Protein AF-A0A413I5D7-F1 (afdb_monomer_lite)

Sequence (148 aa):
MKNIIWKCNYRNIKSIPIKDVGQNSDKYAFEVETVVINKSENFEKGDIFPENAKVVITYHVKQEINFPYAMDYFRKQNYIMVEKQLQRMGFSNISERKIKDLVTGWMIKDGSVEEIFIINGGKESPICKDYSYEYDAKIIITYHTFSK

pLDDT: mean 90.17, std 12.7, range [41.03, 98.62]

Foldseek 3Di:
DPPDPVVQLQPAEAEAEDAPPAPPDPFDAFAWPAKAWQNDRDDDPPDDDDSPIHIYIYGYHFHKQFAADDFVVQALPAVVVVVVVLVVSRADAEEEDEDADDDPPDPRDARGWDFKWWQDPNDTDGDDHRDIDGSDTHMYTYGYHHND

Structure (mmCIF, N/CA/C/O backbone):
data_AF-A0A413I5D7-F1
#
_entry.id   AF-A0A413I5D7-F1
#
loop_
_atom_site.group_PDB
_atom_site.id
_atom_site.type_sym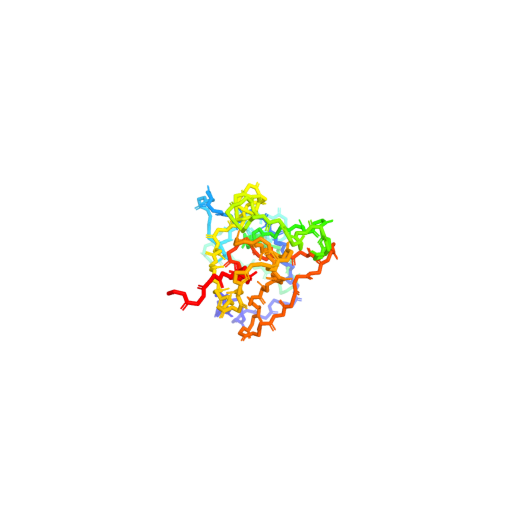bol
_atom_site.label_atom_id
_atom_site.label_alt_id
_atom_site.label_comp_id
_atom_site.label_asym_id
_atom_site.label_entity_id
_atom_site.label_seq_id
_atom_site.pdbx_PDB_ins_code
_atom_site.Cartn_x
_atom_site.Cartn_y
_atom_site.Cartn_z
_atom_site.occupancy
_atom_site.B_iso_or_equiv
_atom_site.auth_seq_id
_atom_site.auth_comp_id
_atom_site.auth_asym_id
_atom_site.auth_atom_id
_atom_site.pdbx_PDB_model_num
ATOM 1 N N . MET A 1 1 ? 15.028 -10.496 -11.345 1.00 47.88 1 MET A N 1
ATOM 2 C CA . MET A 1 1 ? 15.579 -9.978 -12.621 1.00 47.88 1 MET A CA 1
ATOM 3 C C . MET A 1 1 ? 16.995 -9.367 -12.508 1.00 47.88 1 MET A C 1
ATOM 5 O O . MET A 1 1 ? 17.344 -8.492 -13.285 1.00 47.88 1 MET A O 1
ATOM 9 N N . LYS A 1 2 ? 17.868 -9.825 -11.590 1.00 41.03 2 LYS A N 1
ATOM 10 C CA . LYS A 1 2 ? 19.205 -9.216 -11.372 1.00 41.03 2 LYS A CA 1
ATOM 11 C C . LYS A 1 2 ? 20.363 -9.833 -12.190 1.00 41.03 2 LYS A C 1
ATOM 13 O O . LYS A 1 2 ? 21.474 -9.331 -12.104 1.00 41.03 2 LYS A O 1
ATOM 18 N N . ASN A 1 3 ? 20.130 -10.887 -12.983 1.00 45.00 3 ASN A N 1
ATOM 19 C CA . ASN A 1 3 ? 21.213 -11.790 -13.423 1.00 45.00 3 ASN A CA 1
ATOM 20 C C . ASN A 1 3 ? 21.659 -11.727 -14.896 1.00 45.00 3 ASN A C 1
ATOM 22 O O . ASN A 1 3 ? 22.643 -12.380 -15.227 1.00 45.00 3 ASN A O 1
ATOM 26 N N . ILE A 1 4 ? 21.000 -10.976 -15.786 1.00 49.53 4 ILE A N 1
ATOM 27 C CA . ILE A 1 4 ? 21.391 -10.963 -17.217 1.00 49.53 4 ILE A CA 1
ATOM 28 C C . ILE A 1 4 ? 22.238 -9.731 -17.565 1.00 49.53 4 ILE A C 1
ATOM 30 O O . ILE A 1 4 ? 23.230 -9.843 -18.276 1.00 49.53 4 ILE A O 1
ATOM 34 N N . ILE A 1 5 ? 21.913 -8.572 -16.994 1.00 50.16 5 ILE A N 1
ATOM 35 C CA . ILE A 1 5 ? 22.514 -7.291 -17.391 1.00 50.16 5 ILE A CA 1
ATOM 36 C C . ILE A 1 5 ? 23.948 -7.117 -16.850 1.00 50.16 5 ILE A C 1
ATOM 38 O O . ILE A 1 5 ? 24.778 -6.506 -17.512 1.00 50.16 5 ILE A O 1
ATOM 42 N N . TRP A 1 6 ? 24.293 -7.724 -15.708 1.00 44.62 6 TRP A N 1
ATOM 43 C CA . TRP A 1 6 ? 25.633 -7.608 -15.102 1.00 44.62 6 TRP A CA 1
ATOM 44 C C . TRP A 1 6 ? 26.754 -8.348 -15.852 1.00 44.62 6 TRP A C 1
ATOM 46 O O . TRP A 1 6 ? 27.924 -8.152 -15.532 1.00 44.62 6 TRP A O 1
ATOM 56 N N . LYS A 1 7 ? 26.434 -9.189 -16.846 1.00 45.66 7 LYS A N 1
ATOM 57 C CA . LYS A 1 7 ? 27.456 -9.848 -17.680 1.00 45.66 7 LYS A CA 1
ATOM 58 C C . LYS A 1 7 ? 28.035 -8.941 -18.767 1.00 45.66 7 LYS A C 1
ATOM 60 O O . LYS A 1 7 ? 29.079 -9.268 -19.322 1.00 45.66 7 LYS A O 1
ATOM 65 N N . CYS A 1 8 ? 27.402 -7.807 -19.047 1.00 48.72 8 CYS A N 1
ATOM 66 C CA . CYS A 1 8 ? 27.897 -6.816 -19.990 1.00 48.72 8 CYS A CA 1
ATOM 67 C C . CYS A 1 8 ? 28.256 -5.559 -19.187 1.00 48.72 8 CYS A C 1
ATOM 69 O O . CYS A 1 8 ? 27.416 -5.045 -18.458 1.00 48.72 8 CYS A O 1
ATOM 71 N N . ASN A 1 9 ? 29.493 -5.073 -19.285 1.00 52.12 9 ASN A N 1
ATOM 72 C CA . ASN A 1 9 ? 30.056 -3.932 -18.539 1.00 52.12 9 ASN A CA 1
ATOM 73 C C . ASN A 1 9 ? 29.396 -2.565 -18.880 1.00 52.12 9 ASN A C 1
ATOM 75 O O . ASN A 1 9 ? 30.064 -1.534 -18.884 1.00 52.12 9 ASN A O 1
ATOM 79 N N . TYR A 1 10 ? 28.097 -2.525 -19.196 1.00 58.53 10 TYR A N 1
ATOM 80 C CA . TYR A 1 10 ? 27.345 -1.308 -19.488 1.00 58.53 10 TYR A CA 1
ATOM 81 C C . TYR A 1 10 ? 27.237 -0.450 -18.225 1.00 58.53 10 TYR A C 1
ATOM 83 O O . TYR A 1 10 ? 26.469 -0.735 -17.309 1.00 58.53 10 TYR A O 1
ATOM 91 N N . ARG A 1 11 ? 28.006 0.640 -18.187 1.00 65.38 11 ARG A N 1
ATOM 92 C CA . ARG A 1 11 ? 28.017 1.605 -17.073 1.00 65.38 11 ARG A CA 1
ATOM 93 C C . ARG A 1 11 ? 26.947 2.696 -17.201 1.00 65.38 11 ARG A C 1
ATOM 95 O O . ARG A 1 11 ? 26.787 3.492 -16.282 1.00 65.38 11 ARG A O 1
ATOM 102 N N . ASN A 1 12 ? 26.215 2.743 -18.320 1.00 83.31 12 ASN A N 1
ATOM 103 C CA . ASN A 1 12 ? 25.253 3.801 -18.649 1.00 83.31 12 ASN A CA 1
ATOM 104 C C . ASN A 1 12 ? 23.810 3.274 -18.758 1.00 83.31 12 ASN A C 1
ATOM 106 O O . ASN A 1 12 ? 23.158 3.398 -19.797 1.00 83.31 12 ASN A O 1
ATOM 110 N N . ILE A 1 13 ? 23.326 2.649 -17.680 1.00 87.94 13 ILE A N 1
ATOM 111 C CA . ILE A 1 13 ? 21.971 2.093 -17.595 1.00 87.94 13 ILE A CA 1
ATOM 112 C C . ILE A 1 13 ? 21.106 2.987 -16.709 1.00 87.94 13 ILE A C 1
ATOM 114 O O . ILE A 1 13 ? 21.437 3.238 -15.551 1.00 87.94 13 ILE A O 1
ATOM 118 N N . LYS A 1 14 ? 19.968 3.433 -17.240 1.00 91.25 14 LYS A N 1
ATOM 119 C CA . LYS A 1 14 ? 18.910 4.115 -16.491 1.00 91.25 14 LYS A CA 1
ATOM 120 C C . LYS A 1 14 ? 17.684 3.213 -16.423 1.00 91.25 14 LYS A C 1
ATOM 122 O O . LYS A 1 14 ? 17.270 2.667 -17.439 1.00 91.25 14 LYS A O 1
ATOM 127 N N . SER A 1 15 ? 17.073 3.103 -15.252 1.00 92.75 15 SER A N 1
ATOM 128 C CA . SER A 1 15 ? 15.804 2.400 -15.079 1.00 92.75 15 SER A CA 1
ATOM 129 C C . SER A 1 15 ? 14.689 3.393 -14.729 1.00 92.75 15 SER A C 1
ATOM 131 O O . SER A 1 15 ? 14.921 4.368 -14.011 1.00 92.75 15 SER A O 1
ATOM 133 N N . ILE A 1 16 ? 13.500 3.196 -15.298 1.00 95.81 16 ILE A N 1
ATOM 134 C CA . ILE A 1 16 ? 12.324 4.055 -15.119 1.00 95.81 16 ILE A CA 1
ATOM 135 C C . ILE A 1 16 ? 11.159 3.171 -14.651 1.00 95.81 16 ILE A C 1
ATOM 137 O O . ILE A 1 16 ? 10.683 2.349 -15.432 1.00 95.81 16 ILE A O 1
ATOM 141 N N . PRO A 1 17 ? 10.718 3.293 -13.387 1.00 95.94 17 PRO A N 1
ATOM 142 C CA . PRO A 1 17 ? 9.589 2.522 -12.881 1.00 95.94 17 PRO A CA 1
ATOM 143 C C . PRO A 1 17 ? 8.239 3.142 -13.287 1.00 95.94 17 PRO A C 1
ATOM 145 O O . PRO A 1 17 ? 8.074 4.361 -13.211 1.00 95.94 17 PRO A O 1
ATOM 148 N N . ILE A 1 18 ? 7.263 2.299 -13.631 1.00 96.69 18 ILE A N 1
ATOM 149 C CA . ILE A 1 18 ? 5.842 2.641 -13.804 1.00 96.69 18 ILE A CA 1
ATOM 150 C C . ILE A 1 18 ? 5.068 2.061 -12.614 1.00 96.69 18 ILE A C 1
ATOM 152 O O . ILE A 1 18 ? 5.129 0.862 -12.372 1.00 96.69 18 ILE A O 1
ATOM 156 N N . LYS A 1 19 ? 4.378 2.899 -11.832 1.00 95.12 19 LYS A N 1
ATOM 157 C CA . LYS A 1 19 ? 3.649 2.483 -10.616 1.00 95.12 19 LYS A CA 1
ATOM 158 C C . LYS A 1 19 ? 2.201 2.085 -10.927 1.00 95.12 19 LYS A C 1
ATOM 160 O O . LYS A 1 19 ? 1.278 2.793 -10.535 1.00 95.12 19 LYS A O 1
ATOM 165 N N . ASP A 1 20 ? 2.007 0.988 -11.648 1.00 94.94 20 ASP A N 1
ATOM 166 C CA . ASP A 1 20 ? 0.704 0.561 -12.186 1.00 94.94 20 ASP A CA 1
ATOM 167 C C . ASP A 1 20 ? 0.319 -0.893 -11.858 1.00 94.94 20 ASP A C 1
ATOM 169 O O . ASP A 1 20 ? -0.787 -1.331 -12.183 1.00 94.94 20 ASP A O 1
ATOM 173 N N . VAL A 1 21 ? 1.179 -1.643 -11.161 1.00 96.31 21 VAL A N 1
ATOM 174 C CA . VAL A 1 21 ? 0.854 -3.011 -10.730 1.00 96.31 21 VAL A CA 1
ATOM 175 C C . VAL A 1 21 ? -0.030 -2.955 -9.486 1.00 96.31 21 VAL A C 1
ATOM 177 O O . VAL A 1 21 ? 0.463 -2.825 -8.364 1.00 96.31 21 VAL A O 1
ATOM 180 N N . GLY A 1 22 ? -1.342 -3.024 -9.698 1.00 92.94 22 GLY A N 1
ATOM 181 C CA . GLY A 1 22 ? -2.388 -3.052 -8.676 1.00 92.94 22 GLY A CA 1
ATOM 182 C C . GLY A 1 22 ? -3.260 -4.308 -8.703 1.00 92.94 22 GLY A C 1
ATOM 183 O O . GLY A 1 22 ? -3.006 -5.237 -9.461 1.00 92.94 22 GLY A O 1
ATOM 184 N N . GLN A 1 23 ? -4.334 -4.313 -7.903 1.00 86.25 23 GLN A N 1
ATOM 185 C CA . GLN A 1 23 ? -5.237 -5.468 -7.743 1.00 86.25 23 GLN A CA 1
ATOM 186 C C . GLN A 1 23 ? -5.833 -5.981 -9.065 1.00 86.25 23 GLN A C 1
ATOM 188 O O . GLN A 1 23 ? -6.070 -7.176 -9.202 1.00 86.25 23 GLN A O 1
ATOM 193 N N . ASN A 1 24 ? -6.061 -5.079 -10.022 1.00 87.38 24 ASN A N 1
ATOM 194 C CA . ASN A 1 24 ? -6.677 -5.382 -11.316 1.00 87.38 24 ASN A CA 1
ATOM 195 C C . ASN A 1 24 ? -5.700 -5.205 -12.490 1.00 87.38 24 ASN A C 1
ATOM 197 O O . ASN A 1 24 ? -6.140 -5.023 -13.622 1.00 87.38 24 ASN A O 1
ATOM 201 N N . SER A 1 25 ? -4.394 -5.176 -12.220 1.00 92.06 25 SER A N 1
ATOM 202 C CA . SER A 1 25 ? -3.384 -5.043 -13.268 1.00 92.06 25 SER A CA 1
ATOM 203 C C . SER A 1 25 ? -3.184 -6.377 -13.985 1.00 92.06 25 SER A C 1
ATOM 205 O O . SER A 1 25 ? -3.164 -7.432 -13.354 1.00 92.06 25 SER A O 1
ATOM 207 N N . ASP A 1 26 ? -3.021 -6.324 -15.302 1.00 94.69 26 ASP A N 1
ATOM 208 C CA . ASP A 1 26 ? -2.546 -7.435 -16.130 1.00 94.69 26 ASP A CA 1
ATOM 209 C C . ASP A 1 26 ? -1.012 -7.565 -16.112 1.00 94.69 26 ASP A C 1
ATOM 211 O O . ASP A 1 26 ? -0.466 -8.527 -16.653 1.00 94.69 26 ASP A O 1
ATOM 215 N N . LYS A 1 27 ? -0.326 -6.624 -15.450 1.00 95.12 27 LYS A N 1
ATOM 216 C CA . LYS A 1 27 ? 1.127 -6.566 -15.301 1.00 95.12 27 LYS A CA 1
ATOM 217 C C . LYS A 1 27 ? 1.598 -7.188 -13.994 1.00 95.12 27 LYS A C 1
ATOM 219 O O . LYS A 1 27 ? 0.875 -7.223 -12.996 1.00 95.12 27 LYS A O 1
ATOM 224 N N . TYR A 1 28 ? 2.859 -7.614 -13.955 1.00 93.19 28 TYR A N 1
ATOM 225 C CA . TYR A 1 28 ? 3.518 -8.055 -12.721 1.00 93.19 28 TYR A CA 1
ATOM 226 C C . TYR A 1 28 ? 4.712 -7.179 -12.337 1.00 93.19 28 TYR A C 1
ATOM 228 O O . TYR A 1 28 ? 5.360 -6.534 -13.159 1.00 93.19 28 TYR A O 1
ATOM 236 N N . ALA A 1 29 ? 5.034 -7.156 -11.041 1.00 94.00 29 ALA A N 1
ATOM 237 C CA . ALA A 1 29 ? 6.161 -6.377 -10.546 1.00 94.00 29 ALA A CA 1
ATOM 238 C C . ALA A 1 29 ? 7.472 -6.830 -11.211 1.00 94.00 29 ALA A C 1
ATOM 240 O O . ALA A 1 29 ? 7.808 -8.017 -11.222 1.00 94.00 29 ALA A O 1
ATOM 241 N N . PHE A 1 30 ? 8.229 -5.855 -11.705 1.00 94.25 30 PHE A N 1
ATOM 242 C CA . PHE A 1 30 ? 9.451 -6.011 -12.490 1.00 94.25 30 PHE A CA 1
ATOM 243 C C . PHE A 1 30 ? 9.262 -6.581 -13.901 1.00 94.25 30 PHE A C 1
ATOM 245 O O . PHE A 1 30 ? 10.256 -6.929 -14.534 1.00 94.25 30 PHE A O 1
ATOM 252 N N . GLU A 1 31 ? 8.038 -6.657 -14.421 1.00 96.56 31 GLU A N 1
ATOM 253 C CA . GLU A 1 31 ? 7.818 -6.839 -15.856 1.00 96.56 31 GLU A CA 1
ATOM 254 C C . GLU A 1 31 ? 8.443 -5.671 -16.632 1.00 96.56 31 GLU A C 1
ATOM 256 O O . GLU A 1 31 ? 8.302 -4.512 -16.241 1.00 96.56 31 GLU A O 1
ATOM 261 N N . VAL A 1 32 ? 9.180 -5.972 -17.702 1.00 95.69 32 VAL A N 1
ATOM 262 C CA . VAL A 1 32 ? 9.808 -4.950 -18.549 1.00 95.69 32 VAL A CA 1
ATOM 263 C C . VAL A 1 32 ? 8.784 -4.470 -19.567 1.00 95.69 32 VAL A C 1
ATOM 265 O O . VAL A 1 32 ? 8.265 -5.278 -20.326 1.00 95.69 32 VAL A O 1
ATOM 268 N N . GLU A 1 33 ? 8.558 -3.161 -19.598 1.00 96.19 33 GLU A N 1
ATOM 269 C CA . GLU A 1 33 ? 7.695 -2.501 -20.579 1.00 96.19 33 GLU A CA 1
ATOM 270 C C . GLU A 1 33 ? 8.486 -2.196 -21.857 1.00 96.19 33 GLU A C 1
ATOM 272 O O . GLU A 1 33 ? 8.099 -2.601 -22.948 1.00 96.19 33 GLU A O 1
ATOM 277 N N . THR A 1 34 ? 9.650 -1.545 -21.733 1.00 95.69 34 THR A N 1
ATOM 278 C CA . THR A 1 34 ? 10.515 -1.232 -22.883 1.00 95.69 34 THR A CA 1
ATOM 279 C C . THR A 1 34 ? 11.997 -1.294 -22.542 1.00 95.69 34 THR A C 1
ATOM 281 O O . THR A 1 34 ? 12.420 -1.084 -21.400 1.00 95.69 34 THR A O 1
ATOM 284 N N . VAL A 1 35 ? 12.809 -1.537 -23.571 1.00 94.94 35 VAL A N 1
ATOM 285 C CA . VAL A 1 35 ? 14.265 -1.391 -23.531 1.00 94.94 35 VAL A CA 1
ATOM 286 C C . VAL A 1 35 ? 14.684 -0.514 -24.703 1.00 94.94 35 VAL A C 1
ATOM 288 O O . VAL A 1 35 ? 14.435 -0.851 -25.853 1.00 94.94 35 VAL A O 1
ATOM 291 N N . VAL A 1 36 ? 15.349 0.600 -24.411 1.00 94.44 36 VAL A N 1
ATOM 292 C CA . VAL A 1 36 ? 15.866 1.544 -25.406 1.00 94.44 36 VAL A CA 1
ATOM 293 C C . VAL A 1 36 ? 17.388 1.551 -25.337 1.00 94.44 36 VAL A C 1
ATOM 295 O O . VAL A 1 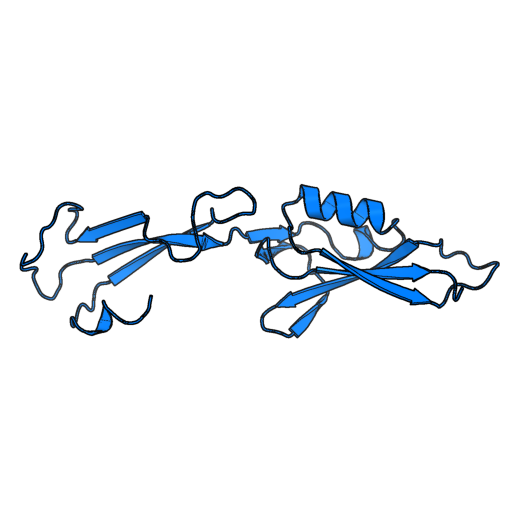36 ? 17.956 1.891 -24.297 1.00 94.44 36 VAL A O 1
ATOM 298 N N . ILE A 1 37 ? 18.061 1.255 -26.447 1.00 93.25 37 ILE A N 1
ATOM 299 C CA . ILE A 1 37 ? 19.518 1.350 -26.584 1.00 93.25 37 ILE A CA 1
ATOM 300 C C . ILE A 1 37 ? 19.837 2.436 -27.612 1.00 93.25 37 ILE A C 1
ATOM 302 O O . ILE A 1 37 ? 19.382 2.381 -28.749 1.00 93.25 37 ILE A O 1
ATOM 306 N N . ASN A 1 38 ? 20.586 3.471 -27.217 1.00 90.12 38 ASN A N 1
ATOM 307 C CA . ASN A 1 38 ? 20.937 4.605 -28.091 1.00 90.12 38 ASN A CA 1
ATOM 308 C C . ASN A 1 38 ? 19.736 5.229 -28.840 1.00 90.12 38 ASN A C 1
ATOM 310 O O . ASN A 1 38 ? 19.872 5.673 -29.977 1.00 90.12 38 ASN A O 1
ATOM 314 N N . LYS A 1 39 ? 18.582 5.338 -28.163 1.00 87.44 39 LYS A N 1
ATOM 315 C CA . LYS A 1 39 ? 17.309 5.874 -28.698 1.00 87.44 39 LYS A CA 1
ATOM 316 C C . LYS A 1 39 ? 16.570 4.947 -29.682 1.00 87.44 39 LYS A C 1
ATOM 318 O O . LYS A 1 39 ? 15.604 5.400 -30.284 1.00 87.44 39 LYS A O 1
ATOM 323 N N . SER A 1 40 ? 16.984 3.686 -29.822 1.00 91.56 40 SER A N 1
ATOM 324 C CA . SER A 1 40 ? 16.260 2.652 -30.575 1.00 91.56 40 SER A CA 1
ATOM 325 C C . SER A 1 40 ? 15.695 1.586 -29.638 1.00 91.56 40 SER A C 1
ATOM 327 O O . SER A 1 40 ? 16.377 1.159 -28.708 1.00 91.56 40 SER A O 1
ATOM 329 N N . GLU A 1 41 ? 14.473 1.139 -29.910 1.00 92.38 41 GLU A N 1
ATOM 330 C CA . GLU A 1 41 ? 13.854 -0.050 -29.294 1.00 92.38 41 GLU A CA 1
ATOM 331 C C . GLU A 1 41 ? 14.003 -1.297 -30.176 1.00 92.38 41 GLU A C 1
ATOM 333 O O . GLU A 1 41 ? 13.768 -2.414 -29.728 1.00 92.38 41 GLU A O 1
ATOM 338 N N . ASN A 1 42 ? 14.427 -1.111 -31.428 1.00 91.69 42 ASN A N 1
ATOM 339 C CA . ASN A 1 42 ? 14.621 -2.189 -32.385 1.00 91.69 42 ASN A CA 1
ATOM 340 C C . ASN A 1 42 ? 16.073 -2.645 -32.329 1.00 91.69 42 ASN A C 1
ATOM 342 O O . ASN A 1 42 ? 16.980 -1.855 -32.617 1.00 91.69 42 ASN A O 1
ATOM 346 N N . PHE A 1 43 ? 16.267 -3.898 -31.945 1.00 90.81 43 PHE A N 1
ATOM 347 C CA . PHE A 1 43 ? 17.551 -4.578 -31.964 1.00 90.81 43 PHE A CA 1
ATOM 348 C C . PHE A 1 43 ? 17.338 -6.088 -32.016 1.00 90.81 43 PHE A C 1
ATOM 350 O O . PHE A 1 43 ? 16.338 -6.615 -31.522 1.00 90.81 43 PHE A O 1
ATOM 357 N N . GLU A 1 44 ? 18.296 -6.790 -32.599 1.00 90.75 44 GLU A N 1
ATOM 358 C CA . GLU A 1 44 ? 18.279 -8.234 -32.760 1.00 90.75 44 GLU A CA 1
ATOM 359 C C . GLU A 1 44 ? 19.381 -8.901 -31.939 1.00 90.75 44 GLU A C 1
ATOM 361 O O . GLU A 1 44 ? 20.350 -8.298 -31.464 1.00 90.75 44 GLU A O 1
ATOM 366 N N . LYS A 1 45 ? 19.235 -10.212 -31.749 1.00 87.38 45 LYS A N 1
ATOM 367 C CA . LYS A 1 45 ? 20.269 -11.007 -31.099 1.00 87.38 45 LYS A CA 1
ATOM 368 C C . LYS A 1 45 ? 21.545 -10.964 -31.946 1.00 87.38 45 LYS A C 1
ATOM 370 O O . LYS A 1 45 ? 21.584 -11.537 -33.028 1.00 87.38 45 LYS A O 1
ATOM 375 N N . GLY A 1 46 ? 22.609 -10.403 -31.380 1.00 88.44 46 GLY A N 1
ATOM 376 C CA . GLY A 1 46 ? 23.915 -10.292 -32.036 1.00 88.44 46 GLY A CA 1
ATOM 377 C C . GLY A 1 46 ? 24.305 -8.858 -32.378 1.00 88.44 46 GLY A C 1
ATOM 378 O O . GLY A 1 46 ? 25.468 -8.635 -32.709 1.00 88.44 46 GLY A O 1
ATOM 379 N N . ASP A 1 47 ? 23.385 -7.900 -32.232 1.00 89.06 47 ASP A N 1
ATOM 380 C CA . ASP A 1 47 ? 23.692 -6.484 -32.410 1.00 89.06 47 ASP A CA 1
ATOM 381 C C . ASP A 1 47 ? 24.817 -6.030 -31.478 1.00 89.06 47 ASP A C 1
ATOM 383 O O . ASP A 1 47 ? 24.858 -6.351 -30.284 1.00 89.06 47 ASP A O 1
ATOM 387 N N . ILE A 1 48 ? 25.745 -5.262 -32.048 1.00 88.31 48 ILE A N 1
ATOM 388 C CA . ILE A 1 48 ? 26.912 -4.734 -31.350 1.00 88.31 48 ILE A CA 1
ATOM 389 C C . ILE A 1 48 ? 26.663 -3.262 -31.049 1.00 88.31 48 ILE A C 1
ATOM 391 O O . ILE A 1 48 ? 26.455 -2.447 -31.947 1.00 88.31 48 ILE A O 1
ATOM 395 N N . PHE A 1 49 ? 26.753 -2.913 -29.771 1.00 87.69 49 PHE A N 1
ATOM 396 C CA . PHE A 1 49 ? 26.629 -1.540 -29.299 1.00 87.69 49 PHE A CA 1
ATOM 397 C C . PHE A 1 49 ? 27.962 -1.048 -28.739 1.00 87.69 49 PHE A C 1
ATOM 399 O O . PHE A 1 49 ? 28.708 -1.842 -28.158 1.00 87.69 49 PHE A O 1
ATOM 406 N N . PRO A 1 50 ? 28.268 0.255 -28.862 1.00 88.56 50 PRO A N 1
ATOM 407 C CA . PRO A 1 50 ? 29.450 0.814 -28.223 1.00 88.56 50 PRO A CA 1
ATOM 408 C C . PRO A 1 50 ? 29.361 0.652 -26.697 1.00 88.56 50 PRO A C 1
ATOM 410 O O . PRO A 1 50 ? 28.271 0.667 -26.126 1.00 88.56 50 PRO A O 1
ATOM 413 N N . GLU A 1 51 ? 30.504 0.529 -26.018 1.00 83.12 51 GLU A N 1
ATOM 414 C CA . GLU A 1 51 ? 30.560 0.283 -24.562 1.00 83.12 51 GLU A CA 1
ATOM 415 C C . GLU A 1 51 ? 29.834 1.369 -23.742 1.00 83.12 51 GLU A C 1
ATOM 417 O O . GLU A 1 51 ? 29.247 1.097 -22.695 1.00 83.12 51 GLU A O 1
ATOM 422 N N . ASN A 1 52 ? 29.824 2.606 -24.243 1.00 87.19 52 ASN A N 1
ATOM 423 C CA . ASN A 1 52 ? 29.156 3.747 -23.620 1.00 87.19 52 ASN A CA 1
ATOM 424 C C . ASN A 1 52 ? 27.687 3.926 -24.046 1.00 87.19 52 ASN A C 1
ATOM 426 O O . ASN A 1 52 ? 27.082 4.946 -23.690 1.00 87.19 52 ASN A O 1
ATOM 430 N N . ALA A 1 53 ? 27.119 2.976 -24.802 1.00 89.94 53 ALA A N 1
ATOM 431 C CA . ALA A 1 53 ? 25.733 3.033 -25.242 1.00 89.94 53 ALA A CA 1
ATOM 432 C C . ALA A 1 53 ? 24.799 3.250 -24.052 1.00 89.94 53 ALA A C 1
ATOM 434 O O . ALA A 1 53 ? 24.912 2.598 -23.010 1.00 89.94 53 ALA A O 1
ATOM 435 N N . LYS A 1 54 ? 23.866 4.190 -24.212 1.00 91.12 54 LYS A N 1
ATOM 436 C CA . LYS A 1 54 ? 22.872 4.468 -23.181 1.00 91.12 54 LYS A CA 1
ATOM 437 C C . LYS A 1 54 ? 21.767 3.432 -23.276 1.00 91.12 54 LYS A C 1
ATOM 439 O O . LYS A 1 54 ? 21.107 3.351 -24.311 1.00 91.12 54 LYS A O 1
ATOM 444 N N . VAL A 1 55 ? 21.537 2.724 -22.179 1.00 92.38 55 VAL A N 1
ATOM 445 C CA . VAL A 1 55 ? 20.433 1.778 -22.031 1.00 92.38 55 VAL A CA 1
ATOM 446 C C . VAL A 1 55 ? 19.393 2.397 -21.104 1.00 92.38 55 VAL A C 1
ATOM 448 O O . VAL A 1 55 ? 19.718 2.827 -19.997 1.00 92.38 55 VAL A O 1
ATOM 451 N N . VAL A 1 56 ? 18.142 2.470 -21.546 1.00 94.38 56 VAL A N 1
ATOM 452 C CA . VAL A 1 56 ? 17.004 2.875 -20.715 1.00 94.38 56 VAL A CA 1
ATOM 453 C C . VAL A 1 56 ? 16.033 1.710 -20.641 1.00 94.38 56 VAL A C 1
ATOM 455 O O . VAL A 1 56 ? 15.605 1.212 -21.674 1.00 94.38 56 VAL A O 1
ATOM 458 N N . ILE A 1 57 ? 15.706 1.273 -19.430 1.00 95.31 57 ILE A N 1
ATOM 459 C CA . ILE A 1 57 ? 14.754 0.187 -19.189 1.00 95.31 57 ILE A CA 1
ATOM 460 C C . ILE A 1 57 ? 13.549 0.769 -18.470 1.00 95.31 57 ILE A C 1
ATOM 462 O O . ILE A 1 57 ? 13.693 1.319 -17.375 1.00 95.31 57 ILE A O 1
ATOM 466 N N . THR A 1 58 ? 12.377 0.619 -19.066 1.00 97.00 58 THR A N 1
ATOM 467 C CA . THR A 1 58 ? 11.104 0.950 -18.431 1.00 97.00 58 THR A CA 1
ATOM 468 C C . THR A 1 58 ? 10.484 -0.337 -17.915 1.00 97.00 58 THR A C 1
ATOM 470 O O . THR A 1 58 ? 10.494 -1.347 -18.616 1.00 97.00 58 THR A O 1
ATOM 473 N N . TYR A 1 59 ? 10.005 -0.342 -16.676 1.00 97.31 59 TYR A N 1
ATOM 474 C CA . TYR A 1 59 ? 9.479 -1.552 -16.048 1.00 97.31 59 TYR A CA 1
ATOM 475 C C . TYR A 1 59 ? 8.382 -1.226 -15.043 1.00 97.31 59 TYR A C 1
ATOM 477 O O . TYR A 1 59 ? 8.364 -0.148 -14.449 1.00 97.31 59 TYR A O 1
ATOM 485 N N . HIS A 1 60 ? 7.494 -2.183 -14.831 1.00 97.62 60 HIS A N 1
ATOM 486 C CA . HIS A 1 60 ? 6.357 -2.055 -13.939 1.00 97.62 60 HIS A CA 1
ATOM 487 C C . HIS A 1 60 ? 6.764 -2.318 -12.488 1.00 97.62 60 HIS A C 1
ATOM 489 O O . HIS A 1 60 ? 7.563 -3.209 -12.185 1.00 97.62 60 HIS A O 1
ATOM 495 N N . VAL A 1 61 ? 6.212 -1.545 -11.562 1.00 96.88 61 VAL A N 1
ATOM 496 C CA . VAL A 1 61 ? 6.344 -1.729 -10.116 1.00 96.88 61 VAL A CA 1
ATOM 497 C C . VAL A 1 61 ? 4.974 -1.630 -9.459 1.00 96.88 61 VAL A C 1
ATOM 499 O O . VAL A 1 61 ? 4.020 -1.107 -10.037 1.00 96.88 61 VAL A O 1
ATOM 502 N N . LYS A 1 62 ? 4.880 -2.139 -8.229 1.00 96.31 62 LYS A N 1
ATOM 503 C CA . LYS A 1 62 ? 3.654 -2.069 -7.436 1.00 96.31 62 LYS A CA 1
ATOM 504 C C . LYS A 1 62 ? 3.155 -0.635 -7.322 1.00 96.31 62 LYS A C 1
ATOM 506 O O . LYS A 1 62 ? 3.934 0.286 -7.064 1.00 96.31 62 LYS A O 1
ATOM 511 N N . GLN A 1 63 ? 1.849 -0.467 -7.497 1.00 95.69 63 GLN A N 1
ATOM 512 C CA . GLN A 1 63 ? 1.192 0.786 -7.177 1.00 95.69 63 GLN A CA 1
ATOM 513 C C . GLN A 1 63 ? 1.336 1.053 -5.671 1.00 95.69 63 GLN A C 1
ATOM 515 O O . GLN A 1 63 ? 1.263 0.136 -4.842 1.00 95.69 63 GLN A O 1
ATOM 520 N N . GLU A 1 64 ? 1.507 2.322 -5.327 1.00 95.19 64 GLU A N 1
ATOM 521 C CA . GLU A 1 64 ? 1.504 2.787 -3.947 1.00 95.19 64 GLU A CA 1
ATOM 522 C C . GLU A 1 64 ? 0.292 3.688 -3.725 1.00 95.19 64 GLU A C 1
ATOM 524 O O . GLU A 1 64 ? -0.034 4.534 -4.558 1.00 95.19 64 GLU A O 1
ATOM 529 N N . ILE A 1 65 ? -0.362 3.513 -2.586 1.00 95.00 65 ILE A N 1
ATOM 530 C CA . ILE A 1 65 ? -1.528 4.280 -2.173 1.00 95.00 65 ILE A CA 1
ATOM 531 C C . ILE A 1 65 ? -1.057 5.316 -1.164 1.00 95.00 65 ILE A C 1
ATOM 533 O O . ILE A 1 65 ? -0.526 4.964 -0.108 1.00 95.00 65 ILE A O 1
ATOM 537 N N . ASN A 1 66 ? -1.252 6.595 -1.488 1.00 95.25 66 ASN A N 1
ATOM 538 C CA . ASN A 1 66 ? -1.065 7.672 -0.526 1.00 95.25 66 ASN A CA 1
ATOM 539 C C . ASN A 1 66 ? -2.153 7.586 0.547 1.00 95.25 66 ASN A C 1
ATOM 541 O O . ASN A 1 66 ? -3.337 7.462 0.236 1.00 95.25 66 ASN A O 1
ATOM 545 N N . PHE A 1 67 ? -1.743 7.648 1.807 1.00 95.00 67 PHE A N 1
ATOM 546 C CA . PHE A 1 67 ? -2.625 7.489 2.946 1.00 95.00 67 PHE A CA 1
ATOM 547 C C . PHE A 1 67 ? -2.941 8.862 3.569 1.00 95.00 67 PHE A C 1
ATOM 549 O O . PHE A 1 67 ? -2.127 9.395 4.319 1.00 95.00 67 PHE A O 1
ATOM 556 N N . PRO A 1 68 ? -4.115 9.469 3.311 1.00 95.12 68 PRO A N 1
ATOM 557 C CA . PRO A 1 68 ? -4.345 10.883 3.622 1.00 95.12 68 PRO A CA 1
ATOM 558 C C . PRO A 1 68 ? -4.831 11.129 5.060 1.00 95.12 68 PRO A C 1
ATOM 560 O O . PRO A 1 68 ? -5.042 12.275 5.466 1.00 95.12 68 PRO A O 1
ATOM 563 N N . TYR A 1 69 ? -5.049 10.069 5.841 1.00 96.00 69 TYR A N 1
ATOM 564 C CA . TYR A 1 69 ? -5.669 10.142 7.160 1.00 96.00 69 TYR A CA 1
ATOM 565 C C . TYR A 1 69 ? -4.653 9.880 8.275 1.00 96.00 69 TYR A C 1
ATOM 567 O O . TYR A 1 69 ? -3.811 8.992 8.175 1.00 96.00 69 TYR A O 1
ATOM 575 N N . ALA A 1 70 ? -4.759 10.635 9.367 1.00 95.75 70 ALA A N 1
ATOM 576 C CA . ALA A 1 70 ? -4.103 10.285 10.624 1.00 95.75 70 ALA A CA 1
ATOM 577 C C . ALA A 1 70 ? -4.941 9.247 11.386 1.00 95.75 70 ALA A C 1
ATOM 579 O O . ALA A 1 70 ? -6.148 9.148 11.161 1.00 95.75 70 ALA A O 1
ATOM 580 N N . MET A 1 71 ? -4.330 8.522 12.327 1.00 96.12 71 MET A N 1
ATOM 581 C CA . MET A 1 71 ? -5.028 7.476 13.079 1.00 96.12 71 MET A CA 1
ATOM 582 C C . MET A 1 71 ? -6.278 7.987 13.819 1.00 96.12 71 MET A C 1
ATOM 584 O O . MET A 1 71 ? -7.312 7.321 13.836 1.00 96.12 71 MET A O 1
ATOM 588 N N . ASP A 1 72 ? -6.244 9.217 14.339 1.00 96.31 72 ASP A N 1
ATOM 589 C CA . ASP A 1 72 ? -7.386 9.837 15.029 1.00 96.31 72 ASP A CA 1
ATOM 590 C C . ASP A 1 72 ? -8.658 9.918 14.178 1.00 96.31 72 ASP A C 1
ATOM 592 O O . ASP A 1 72 ? -9.757 9.925 14.728 1.00 96.31 72 ASP A O 1
ATOM 596 N N . TYR A 1 73 ? -8.530 9.943 12.847 1.00 96.94 73 TYR A N 1
ATOM 597 C CA . TYR A 1 73 ? -9.683 9.898 11.954 1.00 96.94 73 TYR A CA 1
ATOM 598 C C . TYR A 1 73 ? -10.465 8.589 12.120 1.00 96.94 73 TYR A C 1
ATOM 600 O O . TYR A 1 73 ? -11.690 8.620 12.151 1.00 96.94 73 TYR A O 1
ATOM 608 N N . PHE A 1 74 ? -9.782 7.449 12.252 1.00 97.25 74 PHE A N 1
ATOM 609 C CA . PHE A 1 74 ? -10.417 6.127 12.311 1.00 97.25 74 PHE A CA 1
ATOM 610 C C . PHE A 1 74 ? -10.777 5.685 13.722 1.00 97.25 74 PHE A C 1
ATOM 612 O O . PHE A 1 74 ? -11.660 4.842 13.887 1.00 97.25 74 PHE A O 1
ATOM 619 N N . ARG A 1 75 ? -10.100 6.220 14.741 1.00 94.94 75 ARG A N 1
ATOM 620 C CA . ARG A 1 75 ? -10.310 5.806 16.129 1.00 94.94 75 ARG A CA 1
ATOM 621 C C . ARG A 1 75 ? -11.792 5.923 16.501 1.00 94.94 75 ARG A C 1
ATOM 623 O O . ARG A 1 75 ? -12.455 6.906 16.175 1.00 94.94 75 ARG A O 1
ATOM 630 N N . LYS A 1 76 ? -12.319 4.912 17.196 1.00 93.81 76 LYS A N 1
ATOM 631 C CA . LYS A 1 76 ? -13.738 4.771 17.590 1.00 93.81 76 LYS A CA 1
ATOM 632 C C . LYS A 1 76 ? -14.729 4.504 16.449 1.00 93.81 76 LYS A C 1
ATOM 634 O O . LYS A 1 76 ? -15.873 4.154 16.756 1.00 93.81 76 LYS A O 1
ATOM 639 N N . GLN A 1 77 ? -14.341 4.610 15.175 1.00 97.56 77 GLN A N 1
ATOM 640 C CA . GLN A 1 77 ? -15.198 4.180 14.066 1.00 97.56 77 GLN A CA 1
ATOM 641 C C . GLN A 1 77 ? -15.381 2.659 14.069 1.00 97.56 77 GLN A C 1
ATOM 643 O O . GLN A 1 77 ? -14.581 1.928 14.647 1.00 97.56 77 GLN A O 1
ATOM 648 N N . ASN A 1 78 ? -16.435 2.176 13.415 1.00 98.12 78 ASN A N 1
ATOM 649 C CA . ASN A 1 78 ? -16.668 0.743 13.274 1.00 98.12 78 ASN A CA 1
ATOM 650 C C . ASN A 1 78 ? -15.672 0.124 12.275 1.00 98.12 78 ASN A C 1
ATOM 652 O O . ASN A 1 78 ? -15.570 0.596 11.141 1.00 98.12 78 ASN A O 1
ATOM 656 N N . TYR A 1 79 ? -14.983 -0.947 12.674 1.00 98.50 79 TYR A N 1
ATOM 657 C CA . TYR A 1 79 ? -13.918 -1.568 11.878 1.00 98.50 79 TYR A CA 1
ATOM 658 C C . TYR A 1 79 ? -14.370 -2.031 10.483 1.00 98.50 79 TYR A C 1
ATOM 660 O O . TYR A 1 79 ? -13.599 -1.905 9.541 1.00 98.50 79 TYR A O 1
ATOM 668 N N . ILE A 1 80 ? -15.627 -2.464 10.312 1.00 98.38 80 ILE A N 1
ATOM 669 C CA . ILE A 1 80 ? -16.172 -2.899 9.011 1.00 98.38 80 ILE A CA 1
ATOM 670 C C . ILE A 1 80 ? -16.252 -1.713 8.041 1.00 98.38 80 ILE A C 1
ATOM 672 O O . ILE A 1 80 ? -16.024 -1.846 6.838 1.00 98.38 80 ILE A O 1
ATOM 676 N N . MET A 1 81 ? -16.593 -0.526 8.550 1.00 98.38 81 MET A N 1
ATOM 677 C CA . MET A 1 81 ? -16.631 0.692 7.736 1.00 98.38 81 MET A CA 1
ATOM 678 C C . MET A 1 81 ? -15.222 1.146 7.359 1.00 98.38 81 MET A C 1
ATOM 680 O O . MET A 1 81 ? -14.999 1.539 6.214 1.00 98.38 81 MET A O 1
ATOM 684 N N . VAL A 1 82 ? -14.279 1.034 8.297 1.00 98.44 82 VAL A N 1
ATOM 685 C CA . VAL A 1 82 ? -12.863 1.334 8.063 1.00 98.44 82 VAL A CA 1
ATOM 686 C C . VAL A 1 82 ? -12.261 0.376 7.034 1.00 98.44 82 VAL A C 1
ATOM 688 O O . VAL A 1 82 ? -11.633 0.833 6.085 1.00 98.44 82 VAL A O 1
ATOM 691 N N . GLU A 1 83 ? -12.513 -0.930 7.139 1.00 98.56 83 GLU A N 1
ATOM 692 C CA . GLU A 1 83 ? -12.066 -1.927 6.161 1.00 98.56 83 GLU A CA 1
ATOM 693 C C . GLU A 1 83 ? -12.573 -1.591 4.752 1.00 98.56 83 GLU A C 1
ATOM 695 O O . GLU A 1 83 ? -11.781 -1.486 3.816 1.00 98.56 83 GLU A O 1
ATOM 700 N N . LYS A 1 84 ? -13.877 -1.322 4.601 1.00 98.38 84 LYS A N 1
ATOM 701 C CA . LYS A 1 84 ? -14.463 -0.918 3.311 1.00 98.38 84 LYS A CA 1
ATOM 702 C C . LYS A 1 84 ? -13.837 0.359 2.762 1.00 98.38 84 LYS A C 1
ATOM 704 O O . LYS A 1 84 ? -13.687 0.497 1.550 1.00 98.38 84 LYS A O 1
ATOM 709 N N . GLN A 1 85 ? -13.506 1.316 3.626 1.00 97.88 85 GLN A N 1
ATOM 710 C CA . GLN A 1 85 ? -12.830 2.540 3.212 1.00 97.88 85 GLN A CA 1
ATOM 711 C C . GLN A 1 85 ? -11.417 2.246 2.696 1.00 97.88 85 GLN A C 1
ATOM 713 O O . GLN A 1 85 ? -11.065 2.730 1.624 1.00 97.88 85 GLN A O 1
ATOM 718 N N . LEU A 1 86 ? -10.643 1.415 3.396 1.00 97.44 86 LEU A N 1
ATOM 719 C CA . LEU A 1 86 ? -9.305 1.001 2.966 1.00 97.44 86 LEU A CA 1
ATOM 720 C C . LEU A 1 86 ? -9.343 0.218 1.643 1.00 97.44 86 LEU A C 1
ATOM 722 O O . LEU A 1 86 ? -8.540 0.485 0.751 1.00 97.44 86 LEU A O 1
ATOM 726 N N . GLN A 1 87 ? -10.325 -0.670 1.464 1.00 96.88 87 GLN A N 1
ATOM 727 C CA . GLN A 1 87 ? -10.557 -1.369 0.193 1.00 96.88 87 GLN A CA 1
ATOM 728 C C . GLN A 1 87 ? -10.854 -0.386 -0.947 1.00 96.88 87 GLN A C 1
ATOM 730 O O . GLN A 1 87 ? -10.294 -0.501 -2.033 1.00 96.88 87 GLN A O 1
ATOM 735 N N . ARG A 1 88 ? -11.686 0.637 -0.702 1.00 96.25 88 ARG A N 1
ATOM 736 C CA . ARG A 1 88 ? -11.981 1.695 -1.689 1.00 96.25 88 ARG A CA 1
ATOM 737 C C . ARG A 1 88 ? -10.773 2.567 -2.025 1.00 96.25 88 ARG A C 1
ATOM 739 O O . ARG A 1 88 ? -10.733 3.123 -3.116 1.00 96.25 88 ARG A O 1
ATOM 746 N N . MET A 1 89 ? -9.809 2.692 -1.113 1.00 94.69 89 MET A N 1
ATOM 747 C CA . MET A 1 89 ? -8.526 3.347 -1.388 1.00 94.69 89 MET A CA 1
ATOM 748 C C . MET A 1 89 ? -7.604 2.487 -2.268 1.00 94.69 89 MET A C 1
ATOM 750 O O . MET A 1 89 ? -6.627 3.010 -2.794 1.00 94.69 89 MET A O 1
ATOM 754 N N . GLY A 1 90 ? -7.916 1.197 -2.445 1.00 94.50 90 GLY A N 1
ATOM 755 C CA . GLY A 1 90 ? -7.185 0.257 -3.297 1.00 94.50 90 GLY A CA 1
ATOM 756 C C . GLY A 1 90 ? -6.376 -0.799 -2.540 1.00 94.50 90 GLY A C 1
ATOM 757 O O . GLY A 1 90 ? -5.695 -1.597 -3.184 1.00 94.50 90 GLY A O 1
ATOM 758 N N . PHE A 1 91 ? -6.417 -0.816 -1.201 1.00 96.06 91 PHE A N 1
ATOM 759 C CA . PHE A 1 91 ? -5.703 -1.826 -0.421 1.00 96.06 91 PHE A CA 1
ATOM 760 C C . PHE A 1 91 ? -6.370 -3.194 -0.572 1.00 96.06 91 PHE A C 1
ATOM 762 O O . PHE A 1 91 ? -7.579 -3.325 -0.381 1.00 96.06 91 PHE A O 1
ATOM 769 N N . SER A 1 92 ? -5.581 -4.221 -0.877 1.00 95.56 92 SER A N 1
ATOM 770 C CA . SER A 1 92 ? -6.085 -5.571 -1.164 1.00 95.56 92 SER A CA 1
ATOM 771 C C . SER A 1 92 ? -5.853 -6.579 -0.034 1.00 95.56 92 SER A C 1
ATOM 773 O O . SER A 1 92 ? -6.480 -7.635 -0.023 1.00 95.56 92 SER A O 1
ATOM 775 N N . ASN A 1 93 ? -4.974 -6.269 0.924 1.00 96.75 93 ASN A N 1
ATOM 776 C CA . ASN A 1 93 ? -4.543 -7.192 1.975 1.00 96.75 93 ASN A CA 1
ATOM 777 C C . ASN A 1 93 ? -4.833 -6.629 3.372 1.00 96.75 93 ASN A C 1
ATOM 779 O O . ASN A 1 93 ? -3.953 -6.087 4.043 1.00 96.75 93 ASN A O 1
ATOM 783 N N . ILE A 1 94 ? -6.089 -6.734 3.802 1.00 98.06 94 ILE A N 1
ATOM 784 C CA . ILE A 1 94 ? -6.553 -6.218 5.092 1.00 98.06 94 ILE A CA 1
ATOM 785 C C . ILE A 1 94 ? -6.957 -7.391 5.982 1.00 98.06 94 ILE A C 1
ATOM 787 O O . ILE A 1 94 ? -7.565 -8.361 5.540 1.00 98.06 94 ILE A O 1
ATOM 791 N N . SER A 1 95 ? -6.578 -7.305 7.250 1.00 97.75 95 SER A N 1
ATOM 792 C CA . SER A 1 95 ? -6.892 -8.287 8.279 1.00 97.75 95 SER A CA 1
ATOM 793 C C . SER A 1 95 ? -7.288 -7.589 9.571 1.00 97.75 95 SER A C 1
ATOM 795 O O . SER A 1 95 ? -7.049 -6.395 9.754 1.00 97.75 95 SER A O 1
ATOM 797 N N . GLU A 1 96 ? -7.874 -8.347 10.486 1.00 98.00 96 GLU A N 1
ATOM 798 C CA . GLU A 1 96 ? -8.403 -7.824 11.737 1.00 98.00 96 GLU A CA 1
ATOM 799 C C . GLU A 1 96 ? -7.746 -8.492 12.946 1.00 98.00 96 GLU A C 1
ATOM 801 O O . GLU A 1 96 ? -7.379 -9.671 12.912 1.00 98.00 96 GLU A O 1
ATOM 806 N N . ARG A 1 97 ? -7.647 -7.756 14.054 1.00 98.06 97 ARG A N 1
ATOM 807 C CA . ARG A 1 97 ? -7.194 -8.280 15.343 1.00 98.06 97 ARG A CA 1
ATOM 808 C C . ARG A 1 97 ? -8.089 -7.753 16.464 1.00 98.06 97 ARG A C 1
ATOM 810 O O . ARG A 1 97 ? -8.163 -6.555 16.720 1.00 98.06 97 ARG A O 1
ATOM 817 N N . LYS A 1 98 ? -8.758 -8.675 17.151 1.00 97.31 98 LYS A N 1
ATOM 818 C CA . LYS A 1 98 ? -9.717 -8.357 18.215 1.00 97.31 98 LYS A CA 1
ATOM 819 C C . LYS A 1 98 ? -9.004 -7.993 19.517 1.00 97.31 98 LYS A C 1
ATOM 821 O O . LYS A 1 98 ? -8.086 -8.703 19.927 1.00 97.31 98 LYS A O 1
ATOM 826 N N . ILE A 1 99 ? -9.495 -6.966 20.200 1.00 96.31 99 ILE A N 1
ATOM 827 C CA . ILE A 1 99 ? -9.150 -6.590 21.573 1.00 96.31 99 ILE A CA 1
ATOM 828 C C . ILE A 1 99 ? -10.357 -6.952 22.443 1.00 96.31 99 ILE A C 1
ATOM 830 O O . ILE A 1 99 ? -11.413 -6.341 22.340 1.00 96.31 99 ILE A O 1
ATOM 834 N N . LYS A 1 100 ? -10.237 -8.011 23.248 1.00 93.50 100 LYS A N 1
ATOM 835 C CA . LYS A 1 100 ? -11.343 -8.574 24.043 1.00 93.50 100 LYS A CA 1
ATOM 836 C C . LYS A 1 100 ? -11.467 -7.916 25.422 1.00 93.50 100 LYS A C 1
ATOM 838 O O . LYS A 1 100 ? -11.378 -8.604 26.440 1.00 93.50 100 LYS A O 1
ATOM 843 N N . ASP A 1 101 ? -11.632 -6.602 25.457 1.00 90.62 101 ASP A N 1
ATOM 844 C CA . ASP A 1 101 ? -11.575 -5.788 26.677 1.00 90.62 101 ASP A CA 1
ATOM 845 C C . ASP A 1 101 ? -12.894 -5.095 27.046 1.00 90.62 101 ASP A C 1
ATOM 847 O O . ASP A 1 101 ? -12.986 -4.496 28.119 1.00 90.62 101 ASP A O 1
ATOM 851 N N . LEU A 1 102 ? -13.933 -5.184 26.208 1.00 89.69 102 LEU A N 1
ATOM 852 C CA . LEU A 1 102 ? -15.194 -4.513 26.511 1.00 89.69 102 LEU A CA 1
ATOM 853 C C . LEU A 1 102 ? -15.948 -5.201 27.651 1.00 89.69 102 LEU A C 1
ATOM 855 O O . LEU A 1 102 ? -16.261 -6.394 27.603 1.00 89.69 102 LEU A O 1
ATOM 859 N N . VAL A 1 103 ? -16.326 -4.387 28.638 1.00 84.56 103 VAL A N 1
ATOM 860 C CA . VAL A 1 103 ? -17.228 -4.732 29.741 1.00 84.56 103 VAL A CA 1
ATOM 861 C C . VAL A 1 103 ? -18.571 -4.023 29.538 1.00 84.56 103 VAL A C 1
ATOM 863 O O . VAL A 1 103 ? -18.642 -2.921 28.992 1.00 84.56 103 VAL A O 1
ATOM 866 N N . THR A 1 104 ? -19.668 -4.654 29.965 1.00 78.69 104 THR A N 1
ATOM 867 C CA . TH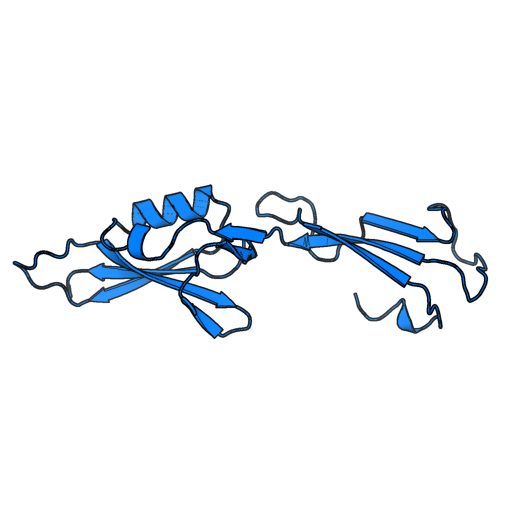R A 1 104 ? -21.011 -4.057 29.862 1.00 78.69 104 THR A CA 1
ATOM 868 C C . THR A 1 104 ? -21.069 -2.752 30.667 1.00 78.69 104 THR A C 1
ATOM 870 O O . THR A 1 104 ? -20.770 -2.757 31.856 1.00 78.69 104 THR A O 1
ATOM 873 N N . GLY A 1 105 ? -21.455 -1.644 30.021 1.00 69.62 105 GLY A N 1
ATOM 874 C CA . GLY A 1 105 ? -21.537 -0.312 30.640 1.00 69.62 105 GLY A CA 1
ATOM 875 C C . GLY A 1 105 ? -20.405 0.662 30.276 1.00 69.62 105 GLY A C 1
ATOM 876 O O . GLY A 1 105 ? -20.428 1.803 30.730 1.00 69.62 105 GLY A O 1
ATOM 877 N N . TRP A 1 106 ? -19.432 0.261 29.451 1.00 76.31 106 TRP A N 1
ATOM 878 C CA . TRP A 1 106 ? -18.403 1.170 28.927 1.00 76.31 106 TRP A CA 1
ATOM 879 C C . TRP A 1 106 ? -18.898 2.081 27.792 1.00 76.31 106 TRP A C 1
ATOM 881 O O . TRP A 1 106 ? -19.800 1.732 27.036 1.00 76.31 106 TRP A O 1
ATOM 891 N N . MET A 1 107 ? -18.265 3.257 27.659 1.00 83.88 107 MET A N 1
ATOM 892 C CA . MET A 1 107 ? -18.545 4.221 26.579 1.00 83.88 107 MET A CA 1
ATOM 893 C C . MET A 1 107 ? -18.019 3.769 25.206 1.00 83.88 107 MET A C 1
ATOM 895 O O . MET A 1 107 ? -18.510 4.239 24.178 1.00 83.88 107 MET A O 1
ATOM 899 N N . ILE A 1 108 ? -17.003 2.901 25.177 1.00 84.88 108 ILE A N 1
ATOM 900 C CA . ILE A 1 108 ? -16.422 2.376 23.935 1.00 84.88 108 ILE A CA 1
ATOM 901 C C . ILE A 1 108 ? -17.408 1.380 23.319 1.00 84.88 108 ILE A C 1
ATOM 903 O O . ILE A 1 108 ? -17.915 0.493 24.005 1.00 84.88 108 ILE A O 1
ATOM 907 N N . LYS A 1 109 ? -17.699 1.544 22.026 1.00 91.31 109 LYS A N 1
ATOM 908 C CA . LYS A 1 109 ? -18.654 0.698 21.306 1.00 91.31 109 LYS A CA 1
ATOM 909 C C . LYS A 1 109 ? -17.970 -0.578 20.816 1.00 91.31 109 LYS A C 1
ATOM 911 O O . LYS A 1 109 ? -16.804 -0.560 20.431 1.00 91.31 109 LYS A O 1
ATOM 916 N N . ASP A 1 110 ? -18.723 -1.671 20.775 1.00 94.88 110 ASP A N 1
ATOM 917 C CA . ASP A 1 110 ? -18.279 -2.901 20.117 1.00 94.88 110 ASP A CA 1
ATOM 918 C C . ASP A 1 110 ? -17.966 -2.643 18.639 1.00 94.88 110 ASP A C 1
ATOM 920 O O . ASP A 1 110 ? -18.709 -1.952 17.932 1.00 94.88 110 ASP A O 1
ATOM 924 N N . GLY A 1 111 ? -16.824 -3.156 18.191 1.00 96.25 111 GLY A N 1
ATOM 925 C CA . GLY A 1 111 ? -16.295 -2.919 16.857 1.00 96.25 111 GLY A CA 1
ATOM 926 C C . GLY A 1 111 ? -15.555 -1.590 16.681 1.00 96.25 111 GLY A C 1
ATOM 927 O O . GLY A 1 111 ? -15.187 -1.275 15.549 1.00 96.25 111 GLY A O 1
ATOM 928 N N . SER A 1 112 ? -15.348 -0.795 17.737 1.00 97.25 112 SER A N 1
ATOM 929 C CA . SER A 1 112 ? -14.582 0.455 17.650 1.00 97.25 112 SER A CA 1
ATOM 930 C C . SER A 1 112 ? -13.100 0.189 17.380 1.00 97.25 112 SER A C 1
ATOM 932 O O . SER A 1 112 ? -12.460 -0.542 18.131 1.00 97.25 112 SER A O 1
ATOM 934 N N . VAL A 1 113 ? -12.550 0.817 16.339 1.00 98.25 113 VAL A N 1
ATOM 935 C CA . VAL A 1 113 ? -11.120 0.751 16.001 1.00 98.25 113 VAL A CA 1
ATOM 936 C C . VAL A 1 113 ? -10.272 1.439 17.070 1.00 98.25 113 VAL A C 1
ATOM 938 O O . VAL A 1 113 ? -10.590 2.561 17.482 1.00 98.25 113 VAL A O 1
ATOM 941 N N . GLU A 1 114 ? -9.177 0.781 17.447 1.00 97.38 114 GLU A N 1
ATOM 942 C CA . GLU A 1 114 ? -8.148 1.304 18.352 1.00 97.38 114 GLU A CA 1
ATOM 943 C C . GLU A 1 114 ? -6.944 1.850 17.571 1.00 97.38 114 GLU A C 1
ATOM 945 O O . GLU A 1 114 ? -6.595 3.026 17.689 1.00 97.38 114 GLU A O 1
ATOM 950 N N . GLU A 1 115 ? -6.361 1.009 16.712 1.00 97.81 115 GLU A N 1
ATOM 951 C CA . GLU A 1 115 ? -5.147 1.293 15.938 1.00 97.81 115 GLU A CA 1
ATOM 952 C C . GLU A 1 115 ? -5.162 0.542 14.596 1.00 97.81 115 GLU A C 1
ATOM 954 O O . GLU A 1 115 ? -5.750 -0.543 14.486 1.00 97.81 115 GLU A O 1
ATOM 959 N N . ILE A 1 116 ? -4.495 1.096 13.581 1.00 98.31 116 ILE A N 1
ATOM 960 C CA . ILE A 1 116 ? -4.293 0.455 12.278 1.00 98.31 116 ILE A CA 1
ATOM 961 C C . ILE A 1 116 ? -2.793 0.307 12.046 1.00 98.31 116 ILE A C 1
ATOM 963 O O . ILE A 1 116 ? -2.045 1.282 11.989 1.00 98.31 116 ILE A O 1
ATOM 967 N N . PHE A 1 117 ? -2.357 -0.930 11.851 1.00 98.00 117 PHE A N 1
ATOM 968 C CA . PHE A 1 117 ? -0.965 -1.244 11.573 1.00 98.00 117 PHE A CA 1
ATOM 969 C C . PHE A 1 117 ? -0.762 -1.640 10.121 1.00 98.00 117 PHE A C 1
ATOM 971 O O . PHE A 1 117 ? -1.644 -2.209 9.480 1.00 98.00 117 PHE A O 1
ATOM 978 N N . ILE A 1 118 ? 0.453 -1.416 9.643 1.00 97.12 118 ILE A N 1
ATOM 979 C CA . 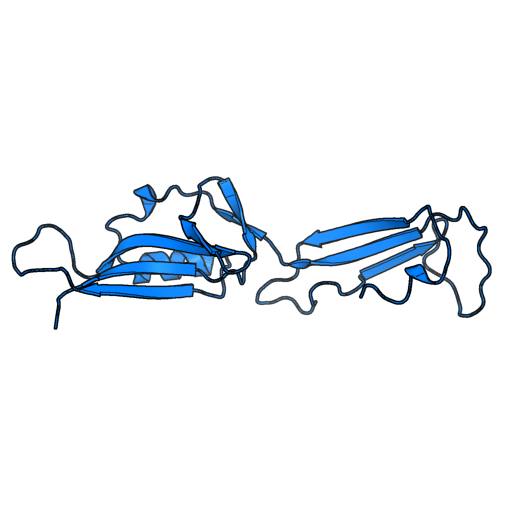ILE A 1 118 ? 0.965 -1.931 8.386 1.00 97.12 118 ILE A CA 1
ATOM 980 C C . ILE A 1 118 ? 2.207 -2.782 8.636 1.00 97.12 118 ILE A C 1
ATOM 982 O O . ILE A 1 118 ? 3.065 -2.433 9.450 1.00 97.12 118 ILE A O 1
ATOM 986 N N . ILE A 1 119 ? 2.308 -3.911 7.935 1.00 95.12 119 ILE A N 1
ATOM 987 C CA . ILE A 1 119 ? 3.515 -4.735 7.920 1.00 95.12 119 ILE A CA 1
ATOM 988 C C . ILE A 1 119 ? 4.338 -4.383 6.687 1.00 95.12 119 ILE A C 1
ATOM 990 O O . ILE A 1 119 ? 3.942 -4.685 5.563 1.00 95.12 119 ILE A O 1
ATOM 994 N N . ASN A 1 120 ? 5.516 -3.802 6.910 1.00 81.81 120 ASN A N 1
ATOM 995 C CA . ASN A 1 120 ? 6.494 -3.528 5.863 1.00 81.81 120 ASN A CA 1
ATOM 996 C C . ASN A 1 120 ? 7.840 -4.167 6.230 1.00 81.81 120 ASN A C 1
ATOM 998 O O . ASN A 1 120 ? 8.323 -4.004 7.351 1.00 81.81 120 ASN A O 1
ATOM 1002 N N . GLY A 1 121 ? 8.426 -4.952 5.320 1.00 79.94 121 GLY A N 1
ATOM 1003 C CA . GLY A 1 121 ? 9.690 -5.658 5.572 1.00 79.94 121 GLY A CA 1
ATOM 1004 C C . GLY A 1 121 ? 9.662 -6.588 6.796 1.00 79.94 121 GLY A C 1
ATOM 1005 O O . GLY A 1 121 ? 10.681 -6.764 7.455 1.00 79.94 121 GLY A O 1
ATOM 1006 N N . GLY A 1 122 ? 8.491 -7.135 7.143 1.00 86.00 122 GLY A N 1
ATOM 1007 C CA . GLY A 1 122 ? 8.291 -7.977 8.331 1.00 86.00 122 GLY A CA 1
ATOM 1008 C C . GLY A 1 122 ? 8.086 -7.216 9.647 1.00 86.00 122 GLY A C 1
ATOM 1009 O O . GLY A 1 122 ? 7.873 -7.852 10.676 1.00 86.00 122 GLY A O 1
ATOM 1010 N N . LYS A 1 123 ? 8.109 -5.877 9.636 1.00 90.50 123 LYS A N 1
ATOM 1011 C CA . LYS A 1 123 ? 7.877 -5.043 10.820 1.00 90.50 123 LYS A CA 1
ATOM 1012 C C . LYS A 1 123 ? 6.461 -4.475 10.831 1.00 90.50 123 LYS A C 1
ATOM 1014 O O . LYS A 1 123 ? 6.055 -3.815 9.880 1.00 90.50 123 LYS A O 1
ATOM 1019 N N . GLU A 1 124 ? 5.757 -4.671 11.942 1.00 96.06 124 GLU A N 1
ATOM 1020 C CA . GLU A 1 124 ? 4.475 -4.023 12.236 1.00 96.06 124 GLU A CA 1
ATOM 1021 C C . GLU A 1 124 ? 4.721 -2.578 12.710 1.00 96.06 124 GLU A C 1
ATOM 1023 O O . GLU A 1 124 ? 5.512 -2.347 13.626 1.00 96.06 124 GLU A O 1
ATOM 1028 N N . SER A 1 125 ? 4.105 -1.596 12.048 1.00 95.75 125 SER A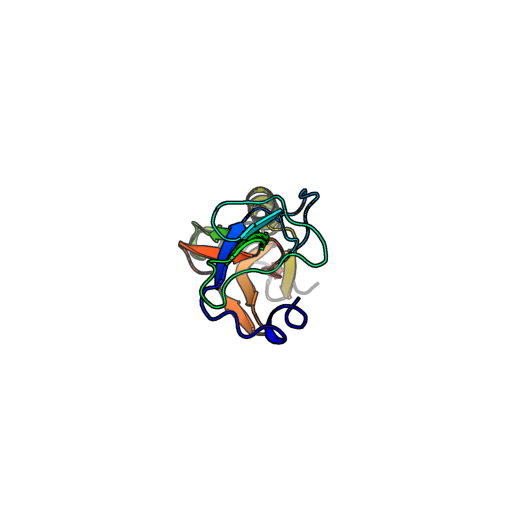 N 1
ATOM 1029 C CA . SER A 1 125 ? 4.196 -0.164 12.389 1.00 95.75 125 SER A CA 1
ATOM 1030 C C . SER A 1 125 ? 2.819 0.497 12.261 1.00 95.75 125 SER A C 1
ATOM 1032 O O . SER A 1 125 ? 2.062 0.084 11.384 1.00 95.75 125 SER A O 1
ATOM 1034 N N . PRO A 1 126 ? 2.471 1.509 13.076 1.00 96.25 126 PRO A N 1
ATOM 1035 C CA . PRO A 1 126 ? 1.244 2.277 12.872 1.00 96.25 126 PRO A CA 1
ATOM 1036 C C . PRO A 1 126 ? 1.224 2.963 11.503 1.00 96.25 126 PRO A C 1
ATOM 1038 O O . PRO A 1 126 ? 2.276 3.327 10.962 1.00 96.25 126 PRO A O 1
ATOM 1041 N N . ILE A 1 127 ? 0.029 3.173 10.956 1.00 94.69 127 ILE A N 1
ATOM 1042 C CA . ILE A 1 127 ? -0.146 4.010 9.765 1.00 94.69 127 ILE A CA 1
ATOM 1043 C C . ILE A 1 127 ? 0.272 5.457 10.044 1.00 94.69 127 ILE A C 1
ATOM 1045 O O . ILE A 1 127 ? 0.135 5.975 11.152 1.00 94.69 127 ILE A O 1
ATOM 1049 N N . CYS A 1 128 ? 0.771 6.134 9.016 1.00 94.50 128 CYS A N 1
ATOM 1050 C CA . CYS A 1 128 ? 1.165 7.532 9.085 1.00 94.50 128 CYS A CA 1
ATOM 1051 C C . CYS A 1 128 ? 0.474 8.319 7.978 1.00 94.50 128 CYS A C 1
ATOM 1053 O O . CYS A 1 128 ? 0.414 7.889 6.826 1.00 94.50 128 CYS A O 1
ATOM 1055 N N . LYS A 1 129 ? -0.033 9.497 8.341 1.00 96.69 129 LYS A N 1
ATOM 1056 C CA . LYS A 1 129 ? -0.624 10.426 7.385 1.00 96.69 129 LYS A CA 1
ATOM 1057 C C . LYS A 1 129 ? 0.427 10.850 6.353 1.00 96.69 129 LYS A C 1
ATOM 1059 O O . LYS A 1 129 ? 1.579 11.082 6.708 1.00 96.69 129 LYS A O 1
ATOM 1064 N N . ASP A 1 130 ? 0.002 10.963 5.102 1.00 95.19 130 ASP A N 1
ATOM 1065 C CA . ASP A 1 130 ? 0.776 11.392 3.93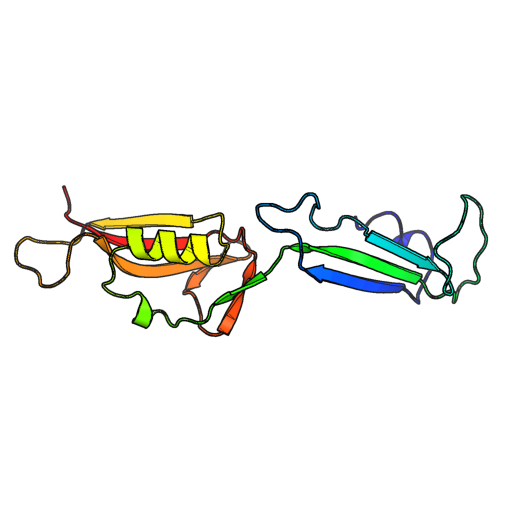6 1.00 95.19 130 ASP A CA 1
ATOM 1066 C C . ASP A 1 130 ? 1.903 10.419 3.530 1.00 95.19 130 ASP A C 1
ATOM 1068 O O . ASP A 1 130 ? 2.654 10.689 2.591 1.00 95.19 130 ASP A O 1
ATOM 1072 N N . TYR A 1 131 ? 1.986 9.245 4.168 1.00 95.19 131 TYR A N 1
ATOM 1073 C CA . TYR A 1 131 ? 2.859 8.154 3.734 1.00 95.19 131 TYR A CA 1
ATOM 1074 C C . TYR A 1 131 ? 2.207 7.360 2.603 1.00 95.19 131 TYR A C 1
ATOM 1076 O O . TYR A 1 131 ? 0.984 7.283 2.493 1.00 95.19 131 TYR A O 1
ATOM 1084 N N . SER A 1 132 ? 3.042 6.770 1.750 1.00 94.56 132 SER A N 1
ATOM 1085 C CA . SER A 1 132 ? 2.593 5.890 0.671 1.00 94.56 132 SER A CA 1
ATOM 1086 C C . SER A 1 132 ? 2.958 4.447 0.986 1.00 94.56 132 SER A C 1
ATOM 1088 O O . SER A 1 132 ? 4.038 4.176 1.514 1.00 94.56 132 SER A O 1
ATOM 1090 N N . TYR A 1 133 ? 2.051 3.532 0.667 1.00 94.62 133 TYR A N 1
ATOM 1091 C CA . TYR A 1 133 ? 2.188 2.111 0.970 1.00 94.62 133 TYR A CA 1
ATOM 1092 C C . TYR A 1 133 ? 1.840 1.269 -0.252 1.00 94.62 133 TYR A C 1
ATOM 1094 O O . TYR A 1 133 ? 0.921 1.624 -0.987 1.00 94.62 133 TYR A O 1
ATOM 1102 N N . GLU A 1 134 ? 2.536 0.150 -0.465 1.00 95.25 134 GLU A N 1
ATOM 1103 C CA . GLU A 1 134 ? 2.159 -0.807 -1.514 1.00 95.25 134 GLU A CA 1
ATOM 1104 C C . GLU A 1 134 ? 0.705 -1.259 -1.316 1.00 95.25 134 GLU A C 1
ATOM 1106 O O . GLU A 1 134 ? 0.270 -1.503 -0.189 1.00 95.25 134 GLU A O 1
ATOM 1111 N N . TYR A 1 135 ? -0.056 -1.384 -2.404 1.00 95.50 135 TYR A N 1
ATOM 1112 C CA . TYR A 1 135 ? -1.479 -1.737 -2.318 1.00 95.50 135 TYR A CA 1
ATOM 1113 C C . TYR A 1 135 ? -1.759 -3.095 -1.658 1.00 95.50 135 TYR A C 1
ATOM 1115 O O . TYR A 1 135 ? -2.834 -3.300 -1.099 1.00 95.50 135 TYR A O 1
ATOM 1123 N N . ASP A 1 136 ? -0.807 -4.024 -1.726 1.00 95.19 136 ASP A N 1
ATOM 1124 C CA . ASP A 1 136 ? -0.887 -5.361 -1.139 1.00 95.19 136 ASP A CA 1
ATOM 1125 C C . ASP A 1 136 ? -0.132 -5.475 0.195 1.00 95.19 136 ASP A C 1
ATOM 1127 O O . ASP A 1 136 ? -0.024 -6.574 0.757 1.00 95.19 136 ASP A O 1
ATOM 1131 N N . ALA A 1 137 ? 0.367 -4.354 0.732 1.00 95.38 137 ALA A N 1
ATOM 1132 C CA . ALA A 1 137 ? 0.936 -4.315 2.068 1.00 95.38 137 ALA A CA 1
ATOM 1133 C C . ALA A 1 137 ? -0.103 -4.806 3.081 1.00 95.38 137 ALA A C 1
ATOM 1135 O O . ALA A 1 137 ? -1.264 -4.395 3.056 1.00 95.38 137 ALA A O 1
ATOM 1136 N N . LYS A 1 138 ? 0.313 -5.699 3.986 1.00 97.56 138 LYS A N 1
ATOM 1137 C CA . LYS A 1 138 ? -0.603 -6.255 4.981 1.00 97.56 138 LYS A CA 1
ATOM 1138 C C . LYS A 1 138 ? -0.998 -5.173 5.977 1.00 97.56 138 LYS A C 1
ATOM 1140 O O . LYS A 1 138 ? -0.149 -4.688 6.724 1.00 97.56 138 LYS A O 1
ATOM 1145 N N . ILE A 1 139 ? -2.289 -4.874 6.027 1.00 97.94 139 ILE A N 1
ATOM 1146 C CA . ILE A 1 139 ? -2.901 -3.990 7.011 1.00 97.94 139 ILE A CA 1
ATOM 1147 C C . ILE A 1 139 ? -3.581 -4.828 8.097 1.00 97.94 139 ILE A C 1
ATOM 1149 O O . ILE A 1 139 ? -4.208 -5.855 7.821 1.00 97.94 139 ILE A O 1
ATOM 1153 N N . ILE A 1 140 ? -3.452 -4.393 9.348 1.00 98.50 140 ILE A N 1
ATOM 1154 C CA . ILE A 1 140 ? -4.120 -4.985 10.506 1.00 98.50 140 ILE A CA 1
ATOM 1155 C C . ILE A 1 140 ? -4.940 -3.899 11.193 1.00 98.50 140 ILE A C 1
ATOM 1157 O O . ILE A 1 140 ? -4.379 -2.959 11.753 1.00 98.50 140 ILE A O 1
ATOM 1161 N N . ILE A 1 141 ? -6.262 -4.049 11.188 1.00 98.62 141 ILE A N 1
ATOM 1162 C CA . ILE A 1 141 ? -7.172 -3.211 11.967 1.00 98.62 141 ILE A CA 1
ATOM 1163 C C . ILE A 1 141 ? -7.341 -3.853 13.341 1.00 98.62 141 ILE A C 1
ATOM 1165 O O . ILE A 1 141 ? -7.804 -4.991 13.448 1.00 98.62 141 ILE A O 1
ATOM 1169 N N . THR A 1 142 ? -6.981 -3.133 14.398 1.00 98.44 142 THR A N 1
ATOM 1170 C CA . THR A 1 142 ? -7.275 -3.557 15.769 1.00 98.44 142 THR A CA 1
ATOM 1171 C C . THR A 1 142 ? -8.558 -2.905 16.259 1.00 98.44 142 THR A C 1
ATOM 1173 O O . THR A 1 142 ? -8.795 -1.724 16.000 1.00 98.44 142 THR A O 1
ATOM 1176 N N . TYR A 1 143 ? -9.415 -3.667 16.936 1.00 98.19 143 TYR A N 1
ATOM 1177 C CA . TYR A 1 143 ? -10.709 -3.155 17.381 1.00 98.19 143 TYR A CA 1
ATOM 1178 C C . TYR A 1 143 ? -11.186 -3.798 18.682 1.00 98.19 143 TYR A C 1
ATOM 1180 O O . TYR A 1 143 ? -10.908 -4.968 18.946 1.00 98.19 143 TYR A O 1
ATOM 1188 N N . HIS A 1 144 ? -11.942 -3.038 19.468 1.00 96.94 144 HIS A N 1
ATOM 1189 C CA . HIS A 1 144 ? -12.507 -3.473 20.741 1.00 96.94 144 HIS A CA 1
ATOM 1190 C C . HIS A 1 144 ? -13.747 -4.340 20.557 1.00 96.94 144 HIS A C 1
ATOM 1192 O O . HIS A 1 144 ? -14.630 -4.021 19.759 1.00 96.94 144 HIS A O 1
ATOM 1198 N N . THR A 1 145 ? -13.840 -5.420 21.328 1.00 95.75 145 THR A N 1
ATOM 1199 C CA . THR A 1 145 ? -15.003 -6.303 21.358 1.00 95.75 145 THR A CA 1
ATOM 1200 C C . THR A 1 145 ? -15.206 -6.937 22.731 1.00 95.75 145 THR A C 1
ATOM 1202 O O . THR A 1 145 ? -14.311 -6.945 23.579 1.00 95.75 145 THR A O 1
ATOM 1205 N N . PHE A 1 146 ? -16.403 -7.469 22.974 1.00 92.00 146 PHE A N 1
ATOM 1206 C CA . PHE A 1 146 ? -16.712 -8.168 24.219 1.00 92.00 146 PHE A CA 1
ATOM 1207 C C . PHE A 1 146 ? -15.921 -9.471 24.331 1.00 92.00 146 PHE A C 1
ATOM 1209 O O . PHE A 1 146 ? -15.728 -10.189 23.350 1.00 92.00 146 PHE A O 1
ATOM 1216 N N . SER A 1 147 ? -15.528 -9.833 25.552 1.00 83.25 147 SER A N 1
ATOM 1217 C CA . SER A 1 147 ? -14.736 -11.040 25.825 1.00 83.25 147 SER A CA 1
ATOM 1218 C C . SER A 1 147 ? -15.469 -12.375 25.604 1.00 83.25 147 SER A C 1
ATOM 1220 O O . SER A 1 147 ? -14.926 -13.412 25.980 1.00 83.25 147 SER A O 1
ATOM 1222 N N . LYS A 1 148 ? -16.669 -12.367 25.006 1.00 67.12 148 LYS A N 1
ATOM 1223 C CA . LYS A 1 148 ? -17.443 -13.580 24.703 1.00 67.12 148 LYS A CA 1
ATOM 1224 C C . LYS A 1 148 ? -16.707 -14.532 23.749 1.00 67.12 148 LYS A C 1
ATOM 1226 O O . LYS A 1 148 ? -15.810 -14.103 22.971 1.00 67.12 148 LYS A O 1
#

Radius of gyration: 22.83 Å; chains: 1; bounding box: 52×25×63 Å

Secondary structure (DSSP, 8-state):
--SSGGGS----EEEEEEEEE-TT-S--TT-EEEEEETTB----TT----TT--EEEEEEEE-EEE----HHHHTTSBHHHHHHHHHHTT---EEEEEEEEE-TT-SSPTTBEEEEEEEETTEEEE--TT-EEETTSEEEEEEEEE--